Protein AF-A0A3D6DIE3-F1 (afdb_monomer)

Foldseek 3Di:
DDPPPPPVVVVLVPDDPVVVVLVVLVCCCPVVVDVVSVVVNCVVCVVVQLVVLCVVVVDNVVSVVCSCVVSVVVNVVD

Secondary structure (DSSP, 8-state):
--TTHHHHHHHHHTS-HHHHHHHHHHHHHHHS--HHHHHHHHHHHHHHHHHHHHHHH--HHHHHHHHHHHHHHHHHT-

Radius of gyration: 15.46 Å; Cα contacts (8 Å, |Δi|>4): 38; chains: 1; bounding box: 33×27×39 Å

Nearest PDB structures (foldseek):
  5wuq-assembly1_A  TM=8.061E-01  e=1.580E-01  Bacillus subtilis subsp. subtilis str. 168
  4nqw-assembly1_A  TM=8.575E-01  e=3.511E-01  Mycobacterium tuberculosis
  5wur-assembly2_B  TM=8.210E-01  e=3.970E-01  Bacillus subtilis subsp. subtilis str. 168
  2q1z-assembly2_C  TM=8.401E-01  e=6.104E-01  Cereibacter s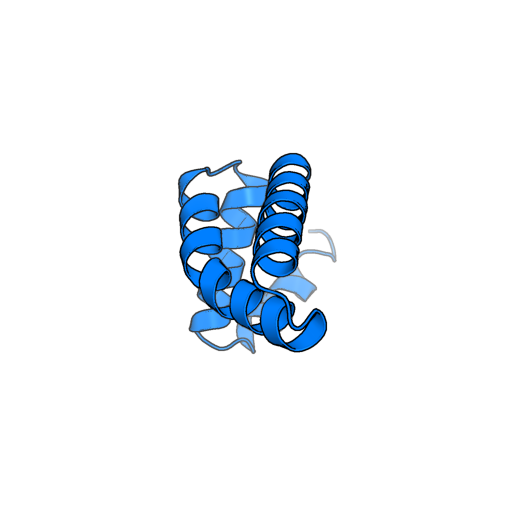phaeroides 2.4.1
  8x6g-assembly1_H  TM=7.789E-01  e=4.636E+00  Staphy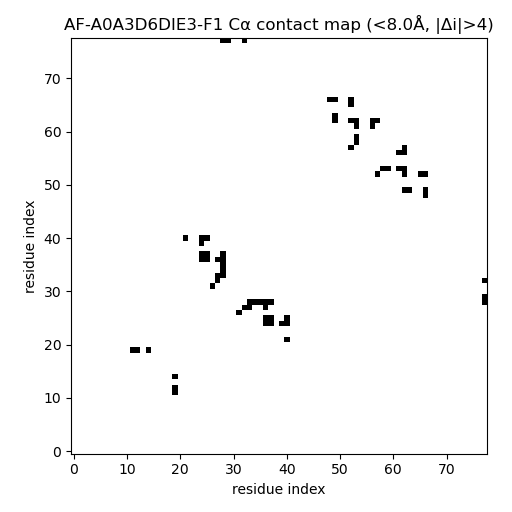lococcus aureus

pLDDT: mean 85.85, std 14.37, range [41.66, 96.94]

Sequence (78 aa):
MDAAGTDKQVVIDHLSDKAKYDFGLITRALDKHDQAAFAELMERYREPIYYMLLKMVNSQDDAEDLMIETFGKAFRRL

Solvent-accessible surface area (backbone atoms only — not comparable to full-atom values): 4416 Å² total; per-residue (Å²): 138,64,87,69,65,62,57,58,53,59,57,48,72,75,42,54,72,69,53,44,50,52,50,51,30,50,48,38,20,53,78,64,62,32,61,66,36,42,51,51,52,47,65,74,44,48,63,64,49,42,57,52,39,29,73,73,67,74,34,70,67,61,25,53,52,52,46,54,53,50,52,55,51,51,60,75,76,85

Mean predicted aligned error: 6.72 Å

Structure (mmCIF, N/CA/C/O backbone):
data_AF-A0A3D6DIE3-F1
#
_entry.id   AF-A0A3D6DIE3-F1
#
loop_
_atom_site.group_PDB
_atom_site.id
_atom_site.type_symbol
_atom_site.label_atom_id
_atom_site.label_alt_id
_atom_site.label_comp_id
_atom_site.label_asym_id
_atom_site.label_entity_id
_atom_site.label_seq_id
_atom_site.pdbx_PDB_ins_code
_atom_site.Cartn_x
_atom_site.Cartn_y
_atom_site.Cartn_z
_atom_site.occupancy
_atom_site.B_iso_or_equiv
_atom_site.auth_seq_id
_atom_site.auth_comp_id
_atom_site.auth_asym_id
_atom_site.auth_atom_id
_atom_site.pdbx_PDB_model_num
ATOM 1 N N . MET A 1 1 ? 21.475 -15.994 -23.580 1.00 44.47 1 MET A N 1
ATOM 2 C CA . MET A 1 1 ? 20.052 -15.627 -23.768 1.00 44.47 1 MET A CA 1
ATOM 3 C C . MET A 1 1 ? 19.313 -16.562 -22.853 1.00 44.47 1 MET A C 1
ATOM 5 O O . MET A 1 1 ? 19.135 -17.727 -23.185 1.00 44.47 1 MET A O 1
ATOM 9 N N . ASP A 1 2 ? 19.065 -16.089 -21.643 1.00 41.66 2 ASP A N 1
ATOM 10 C CA . ASP A 1 2 ? 18.853 -16.969 -20.504 1.00 41.66 2 ASP A CA 1
ATOM 11 C C . ASP A 1 2 ? 17.347 -17.149 -20.310 1.00 41.66 2 ASP A C 1
ATOM 13 O O . ASP A 1 2 ? 16.572 -16.200 -20.450 1.00 41.66 2 ASP A O 1
ATOM 17 N N . ALA A 1 3 ? 16.935 -18.383 -20.023 1.00 46.44 3 ALA A N 1
ATOM 18 C CA . ALA A 1 3 ? 15.552 -18.868 -20.054 1.00 46.44 3 ALA A CA 1
ATOM 19 C C . ALA A 1 3 ? 14.564 -18.163 -19.091 1.00 46.44 3 ALA A C 1
ATOM 21 O O . ALA A 1 3 ? 13.387 -18.504 -19.069 1.00 46.44 3 ALA A O 1
ATOM 22 N N . ALA A 1 4 ? 15.009 -17.167 -18.319 1.00 53.44 4 ALA A N 1
ATOM 23 C CA . ALA A 1 4 ? 14.177 -16.376 -17.412 1.00 53.44 4 ALA A CA 1
ATOM 24 C C . ALA A 1 4 ? 13.480 -15.174 -18.088 1.00 53.44 4 ALA A C 1
ATOM 26 O O . ALA A 1 4 ? 12.507 -14.646 -17.552 1.00 53.44 4 ALA A O 1
ATOM 27 N N . GLY A 1 5 ? 13.959 -14.724 -19.256 1.00 51.38 5 GLY A N 1
ATOM 28 C CA . GLY A 1 5 ? 13.409 -13.541 -19.938 1.00 51.38 5 GLY A CA 1
ATOM 29 C C . GLY A 1 5 ? 12.069 -13.778 -20.644 1.00 51.38 5 GLY A C 1
ATOM 30 O O . GLY A 1 5 ? 11.283 -12.849 -20.808 1.00 51.38 5 GLY A O 1
ATOM 31 N N . THR A 1 6 ? 11.789 -15.019 -21.046 1.00 53.38 6 THR A N 1
ATOM 32 C CA . THR A 1 6 ? 10.613 -15.363 -21.861 1.00 53.38 6 THR A CA 1
ATOM 33 C C . THR A 1 6 ? 9.333 -15.489 -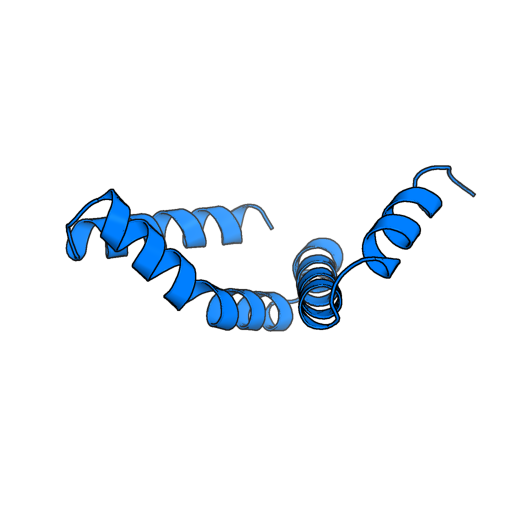21.026 1.00 53.38 6 THR A C 1
ATOM 35 O O . THR A 1 6 ? 8.256 -15.170 -21.515 1.00 53.38 6 THR A O 1
ATOM 38 N N . ASP A 1 7 ? 9.444 -15.882 -19.755 1.00 60.25 7 ASP A N 1
ATOM 39 C CA . ASP A 1 7 ? 8.294 -16.174 -18.886 1.00 60.25 7 ASP A CA 1
ATOM 40 C C . ASP A 1 7 ? 7.604 -14.899 -18.362 1.00 60.25 7 ASP A C 1
ATOM 42 O O . ASP A 1 7 ? 6.385 -14.754 -18.447 1.00 60.25 7 ASP A O 1
ATOM 46 N N . LYS A 1 8 ? 8.386 -13.895 -17.934 1.00 59.88 8 LYS A N 1
ATOM 47 C CA . LYS A 1 8 ? 7.844 -12.591 -17.504 1.00 59.88 8 LYS A CA 1
ATOM 48 C C . LYS A 1 8 ? 7.077 -11.889 -18.627 1.00 59.88 8 LYS A C 1
ATOM 50 O O . LYS A 1 8 ? 6.017 -11.329 -18.371 1.00 59.88 8 LYS A O 1
ATOM 55 N N . GLN A 1 9 ? 7.594 -11.925 -19.856 1.00 60.16 9 GLN A N 1
ATOM 56 C CA . GLN A 1 9 ? 6.985 -11.222 -20.987 1.00 60.16 9 GLN A CA 1
ATOM 57 C C . GLN A 1 9 ? 5.613 -11.812 -21.354 1.00 60.16 9 GLN A C 1
ATOM 59 O O . GLN A 1 9 ? 4.656 -11.062 -21.528 1.00 60.16 9 GLN A O 1
ATOM 64 N N . VAL A 1 10 ? 5.488 -13.145 -21.366 1.00 61.03 10 VAL A N 1
ATOM 65 C CA . VAL A 1 10 ? 4.215 -13.833 -21.644 1.00 61.03 10 VAL A CA 1
ATOM 66 C C . VAL A 1 10 ? 3.175 -13.542 -20.559 1.00 61.03 10 VAL A C 1
ATOM 68 O O . VAL A 1 10 ? 2.005 -13.322 -20.874 1.00 61.03 10 VAL A O 1
ATOM 71 N N . VAL A 1 11 ? 3.581 -13.484 -19.286 1.00 67.19 11 VAL A N 1
ATOM 72 C CA . VAL A 1 11 ? 2.675 -13.129 -18.180 1.00 67.19 11 VAL A CA 1
ATOM 73 C C . VAL A 1 11 ? 2.183 -11.688 -18.309 1.00 67.19 11 VAL A C 1
ATOM 75 O O . VAL A 1 11 ? 0.990 -11.443 -18.142 1.00 67.19 11 VAL A O 1
ATOM 78 N N . ILE A 1 12 ? 3.068 -10.745 -18.652 1.00 74.00 12 ILE A N 1
ATOM 79 C CA . ILE A 1 12 ? 2.721 -9.324 -18.800 1.00 74.00 12 ILE A CA 1
ATOM 80 C C . ILE A 1 12 ? 1.704 -9.114 -19.922 1.00 74.00 12 ILE A C 1
ATOM 82 O O . ILE A 1 12 ? 0.777 -8.326 -19.749 1.00 74.00 12 ILE A O 1
ATOM 86 N N . ASP A 1 13 ? 1.830 -9.818 -21.047 1.00 81.12 13 ASP A N 1
ATOM 87 C CA . ASP A 1 13 ? 0.976 -9.594 -22.219 1.00 81.12 13 ASP A CA 1
ATOM 88 C C . ASP A 1 13 ? -0.517 -9.846 -21.934 1.00 81.12 13 ASP A C 1
ATOM 90 O O . ASP A 1 13 ? -1.369 -9.127 -22.469 1.00 81.12 13 ASP A O 1
ATOM 94 N N . HIS A 1 14 ? -0.828 -10.772 -21.018 1.00 85.88 14 HIS A N 1
ATOM 95 C CA . HIS A 1 14 ? -2.191 -11.127 -20.598 1.00 85.88 14 HIS A CA 1
ATOM 96 C C . HIS A 1 14 ? -2.755 -10.239 -19.476 1.00 85.88 14 HIS A C 1
ATOM 98 O O . HIS A 1 14 ? -3.916 -10.388 -19.092 1.00 85.88 14 HIS A O 1
ATOM 104 N N . LEU A 1 15 ? -1.957 -9.317 -18.931 1.00 88.75 15 LEU A N 1
ATOM 105 C CA . LEU A 1 15 ? -2.415 -8.380 -17.910 1.00 88.75 15 LEU A CA 1
ATOM 106 C C . LEU A 1 15 ? -3.297 -7.281 -18.517 1.00 88.75 15 LEU A C 1
ATOM 108 O O . LEU A 1 15 ? -3.106 -6.852 -19.658 1.00 88.75 15 LEU A O 1
ATOM 112 N N . SER A 1 16 ? -4.229 -6.764 -17.714 1.00 94.19 16 SER A N 1
ATOM 113 C CA . SER A 1 16 ? -4.946 -5.533 -18.053 1.00 94.19 16 SER A CA 1
ATOM 114 C C . SER A 1 16 ? -3.978 -4.351 -18.132 1.00 94.19 16 SER A C 1
ATOM 116 O O . SER A 1 16 ? -2.940 -4.354 -17.471 1.00 94.19 16 SER A O 1
ATOM 118 N N . ASP A 1 17 ? -4.346 -3.285 -18.842 1.00 93.44 17 ASP A N 1
ATOM 119 C CA . ASP A 1 17 ? -3.488 -2.095 -18.978 1.00 93.44 17 ASP A CA 1
ATOM 120 C C . ASP A 1 17 ? -3.088 -1.504 -17.621 1.00 93.44 17 ASP A C 1
ATOM 122 O O . ASP A 1 17 ? -1.926 -1.171 -17.395 1.00 93.44 17 ASP A O 1
ATOM 126 N N . LYS A 1 18 ? -4.031 -1.484 -16.669 1.00 92.50 18 LYS A N 1
ATOM 127 C CA . LYS A 1 18 ? -3.757 -1.106 -15.277 1.00 92.50 18 LYS A CA 1
ATOM 128 C C . LYS A 1 18 ? -2.663 -1.977 -14.649 1.00 92.50 18 LYS A C 1
ATOM 130 O O . LYS A 1 18 ? -1.733 -1.451 -14.056 1.00 92.50 18 LYS A O 1
ATOM 135 N N . ALA A 1 19 ? -2.753 -3.297 -14.794 1.00 92.31 19 ALA A N 1
ATOM 136 C CA . ALA A 1 19 ? -1.798 -4.222 -14.198 1.00 92.31 19 ALA A CA 1
ATOM 137 C C . ALA A 1 19 ? -0.427 -4.169 -14.897 1.00 92.31 19 ALA A C 1
ATOM 139 O O . ALA A 1 19 ? 0.593 -4.269 -14.221 1.00 92.31 19 ALA A O 1
ATOM 140 N N . LYS A 1 20 ? -0.380 -3.932 -16.215 1.00 93.94 20 LYS A N 1
ATOM 141 C CA . LYS A 1 20 ? 0.869 -3.665 -16.953 1.00 93.94 20 LYS A CA 1
ATOM 142 C C . LYS A 1 20 ? 1.559 -2.402 -16.442 1.00 93.94 20 LYS A C 1
ATOM 144 O O . LYS A 1 20 ? 2.767 -2.405 -16.219 1.00 93.94 20 LYS A O 1
ATOM 149 N N . TYR A 1 21 ? 0.787 -1.340 -16.226 1.00 94.94 21 TYR A N 1
ATOM 150 C CA . TYR A 1 21 ? 1.292 -0.092 -15.664 1.00 94.94 21 TYR A CA 1
ATOM 151 C C . TYR A 1 21 ? 1.864 -0.296 -14.255 1.00 94.94 21 TYR A C 1
ATOM 153 O O . TYR A 1 21 ? 2.999 0.090 -13.981 1.00 94.94 21 TYR A O 1
ATOM 161 N N . ASP A 1 22 ? 1.120 -0.996 -13.400 1.00 94.19 22 ASP A N 1
ATOM 162 C CA . ASP A 1 22 ? 1.503 -1.259 -12.009 1.00 94.19 22 ASP A CA 1
ATOM 163 C C . ASP A 1 22 ? 2.762 -2.121 -11.938 1.00 94.19 22 ASP A C 1
ATOM 165 O O . ASP A 1 22 ? 3.678 -1.836 -11.168 1.00 94.19 22 ASP A O 1
ATOM 169 N N . PHE A 1 23 ? 2.861 -3.116 -12.819 1.00 92.62 23 PHE A N 1
ATOM 170 C CA . PHE A 1 23 ? 4.071 -3.907 -12.996 1.00 92.62 23 PHE A CA 1
ATOM 171 C C . PHE A 1 23 ? 5.271 -3.046 -13.418 1.00 92.62 23 PHE A C 1
ATOM 173 O O . PHE A 1 23 ? 6.382 -3.238 -12.918 1.00 92.62 23 PHE A O 1
ATOM 180 N N . GLY A 1 24 ? 5.062 -2.065 -14.300 1.00 93.81 24 GLY A N 1
ATOM 181 C CA . GLY A 1 24 ? 6.091 -1.107 -14.700 1.00 93.81 24 GLY A CA 1
ATOM 182 C C . GLY A 1 24 ? 6.574 -0.237 -13.537 1.00 93.81 24 GLY A C 1
ATOM 183 O O . GLY A 1 24 ? 7.782 -0.054 -13.374 1.00 93.81 24 GLY A O 1
ATOM 184 N N . LEU A 1 25 ? 5.657 0.249 -12.695 1.00 94.31 25 LEU A N 1
ATOM 185 C CA . LEU A 1 25 ? 6.009 0.990 -11.483 1.00 94.31 25 LEU A CA 1
ATOM 186 C C . LEU A 1 25 ? 6.787 0.117 -10.492 1.00 94.31 25 LEU A C 1
ATOM 188 O O . LEU A 1 25 ? 7.801 0.563 -9.962 1.00 94.31 25 LEU A O 1
ATOM 192 N N . ILE A 1 26 ? 6.362 -1.135 -10.283 1.00 91.25 26 ILE A N 1
ATOM 193 C CA . ILE A 1 26 ? 7.038 -2.084 -9.381 1.00 91.25 26 ILE A CA 1
ATOM 194 C C . ILE A 1 26 ? 8.462 -2.344 -9.868 1.00 91.25 26 ILE A C 1
ATOM 196 O O . ILE A 1 26 ? 9.408 -2.242 -9.093 1.00 91.25 26 ILE A O 1
ATOM 200 N N . THR A 1 27 ? 8.615 -2.620 -11.163 1.00 92.44 27 THR A N 1
ATOM 201 C CA . THR A 1 27 ? 9.919 -2.855 -11.796 1.00 92.44 27 THR A CA 1
ATOM 202 C C . THR A 1 27 ? 10.830 -1.636 -11.645 1.00 92.44 27 THR A C 1
ATOM 204 O O . THR A 1 27 ? 11.994 -1.772 -11.291 1.00 92.44 27 THR A O 1
ATOM 207 N N . ARG A 1 28 ? 10.312 -0.418 -11.857 1.00 93.81 28 ARG A N 1
ATOM 208 C CA . ARG A 1 28 ? 11.077 0.823 -11.650 1.00 93.81 28 ARG A CA 1
ATOM 209 C C . ARG A 1 28 ? 11.484 1.022 -10.188 1.00 93.81 28 ARG A C 1
ATOM 211 O O . ARG A 1 28 ? 12.634 1.368 -9.930 1.00 93.81 28 ARG A O 1
ATOM 218 N N . ALA A 1 29 ? 10.563 0.808 -9.252 1.00 91.75 29 ALA A N 1
ATOM 219 C CA . ALA A 1 29 ? 10.828 0.960 -7.826 1.00 91.75 29 ALA A CA 1
ATOM 220 C C . ALA A 1 29 ? 11.885 -0.044 -7.333 1.00 91.75 29 ALA A C 1
ATOM 222 O O . ALA A 1 29 ? 12.797 0.356 -6.621 1.00 91.75 29 ALA A O 1
ATOM 223 N N . LEU A 1 30 ? 11.795 -1.311 -7.756 1.00 88.06 30 LEU A N 1
ATOM 224 C CA . LEU A 1 30 ? 12.712 -2.390 -7.369 1.00 88.06 30 LEU A CA 1
ATOM 225 C C . LEU A 1 30 ? 14.071 -2.309 -8.068 1.00 88.06 30 LEU A C 1
ATOM 227 O O . LEU A 1 30 ? 15.107 -2.296 -7.416 1.00 88.06 30 LEU A O 1
ATOM 231 N N . ASP A 1 31 ? 14.075 -2.260 -9.400 1.00 90.31 31 ASP A N 1
ATOM 232 C CA . ASP A 1 31 ? 15.302 -2.469 -10.176 1.00 90.31 31 ASP A CA 1
ATOM 233 C C . ASP A 1 31 ? 16.110 -1.176 -10.330 1.00 90.31 31 ASP A C 1
ATOM 235 O O . ASP A 1 31 ? 17.312 -1.210 -10.594 1.00 90.31 31 ASP A O 1
ATOM 239 N N . LYS A 1 32 ? 15.445 -0.018 -10.220 1.00 90.94 32 LYS A N 1
ATOM 240 C CA . LYS A 1 32 ? 16.062 1.304 -10.408 1.00 90.94 32 LYS A CA 1
ATOM 241 C C . LYS A 1 32 ? 16.042 2.167 -9.150 1.00 90.94 32 LYS A C 1
ATOM 243 O O . LYS A 1 32 ? 16.481 3.312 -9.225 1.00 90.94 32 LYS A O 1
ATOM 248 N N . HIS A 1 33 ? 15.524 1.651 -8.032 1.00 87.81 33 HIS A N 1
ATOM 249 C CA . HIS A 1 33 ? 15.322 2.405 -6.789 1.00 87.81 33 HIS A CA 1
ATOM 2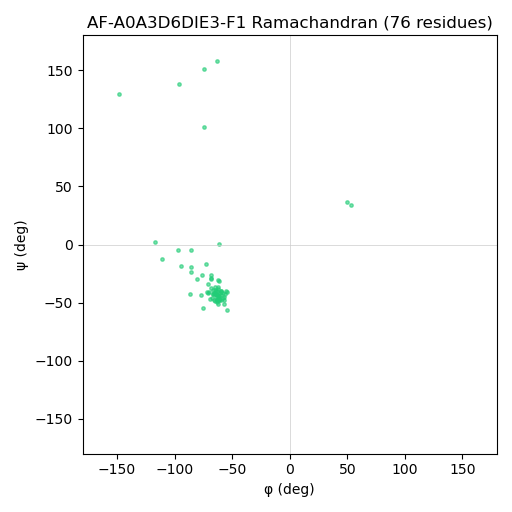50 C C . HIS A 1 33 ? 14.590 3.746 -7.015 1.00 87.81 33 HIS A C 1
ATOM 252 O O . HIS A 1 33 ? 14.892 4.765 -6.389 1.00 87.81 33 HIS A O 1
ATOM 258 N N . ASP A 1 34 ? 13.635 3.760 -7.953 1.00 93.50 34 ASP A N 1
ATOM 259 C CA . ASP A 1 34 ? 12.873 4.950 -8.333 1.00 93.50 34 ASP A CA 1
ATOM 260 C C . ASP A 1 34 ? 11.839 5.298 -7.248 1.00 93.50 34 ASP A C 1
ATOM 262 O O . ASP A 1 34 ? 10.757 4.709 -7.164 1.00 93.50 34 ASP A O 1
ATOM 266 N N . GLN A 1 35 ? 12.175 6.291 -6.421 1.00 90.62 35 GLN A N 1
ATOM 267 C CA . GLN A 1 35 ? 11.320 6.763 -5.330 1.00 90.62 35 GLN A CA 1
ATOM 268 C C . GLN A 1 35 ? 9.984 7.337 -5.819 1.00 90.62 35 GLN A C 1
ATOM 270 O O . GLN A 1 35 ? 8.983 7.218 -5.113 1.00 90.62 35 GLN A O 1
ATOM 275 N N . ALA A 1 36 ? 9.941 7.930 -7.017 1.00 94.69 36 ALA A N 1
ATOM 276 C CA . ALA A 1 36 ? 8.703 8.464 -7.573 1.00 94.69 36 ALA A CA 1
ATOM 277 C C . ALA A 1 36 ? 7.763 7.329 -8.003 1.00 94.69 36 ALA A C 1
ATOM 279 O O . ALA A 1 36 ? 6.570 7.385 -7.715 1.00 94.69 36 ALA A O 1
ATOM 280 N N . ALA A 1 37 ? 8.304 6.262 -8.609 1.00 94.31 37 ALA A N 1
ATOM 281 C CA . ALA A 1 37 ? 7.525 5.061 -8.925 1.00 94.31 37 ALA A CA 1
ATOM 282 C C . ALA A 1 37 ? 6.929 4.420 -7.665 1.00 94.31 37 ALA A C 1
ATOM 284 O O . ALA A 1 37 ? 5.775 3.992 -7.659 1.00 94.31 37 ALA A O 1
ATOM 285 N N . PHE A 1 38 ? 7.714 4.375 -6.586 1.00 90.00 38 PHE A N 1
ATOM 286 C CA . PHE A 1 38 ? 7.244 3.869 -5.305 1.00 90.00 38 PHE A CA 1
ATOM 287 C C . PHE A 1 38 ? 6.142 4.750 -4.704 1.00 90.00 38 PHE A C 1
ATOM 289 O O . PHE A 1 38 ? 5.106 4.228 -4.301 1.00 90.00 38 PHE A O 1
ATOM 296 N N . ALA A 1 39 ? 6.336 6.072 -4.667 1.00 92.38 39 ALA A N 1
ATOM 297 C CA . ALA A 1 39 ? 5.339 7.005 -4.144 1.00 92.38 39 ALA A CA 1
ATOM 298 C C . ALA A 1 39 ? 3.995 6.863 -4.876 1.00 92.38 39 ALA A C 1
ATOM 300 O O . ALA A 1 39 ? 2.950 6.787 -4.233 1.00 92.38 39 ALA A O 1
ATOM 301 N N . GLU A 1 40 ? 4.038 6.724 -6.201 1.00 95.50 40 GLU A N 1
ATOM 302 C CA . GLU A 1 40 ? 2.848 6.516 -7.022 1.00 95.50 40 GLU A CA 1
ATOM 303 C C . GLU A 1 40 ? 2.159 5.172 -6.729 1.00 95.50 40 GLU A C 1
ATOM 305 O O . GLU A 1 40 ? 0.935 5.112 -6.597 1.00 95.50 40 GLU A O 1
ATOM 310 N N . LEU A 1 41 ? 2.919 4.082 -6.558 1.00 92.88 41 LEU A N 1
ATOM 311 C CA . LEU A 1 41 ? 2.352 2.804 -6.108 1.00 92.88 41 LEU A CA 1
ATOM 312 C C . LEU A 1 41 ? 1.655 2.951 -4.756 1.00 92.88 41 LEU A C 1
ATOM 314 O O . LEU A 1 41 ? 0.537 2.468 -4.583 1.00 92.88 41 LEU A O 1
ATOM 318 N N . MET A 1 42 ? 2.294 3.622 -3.800 1.00 90.00 42 MET A N 1
ATOM 319 C CA . MET A 1 42 ? 1.716 3.813 -2.472 1.00 90.00 42 MET A CA 1
ATOM 320 C C . MET A 1 42 ? 0.424 4.611 -2.538 1.00 90.00 42 MET A C 1
ATOM 322 O O . MET A 1 42 ? -0.567 4.185 -1.957 1.00 90.00 42 MET A O 1
ATOM 326 N N . GLU A 1 43 ? 0.395 5.712 -3.283 1.00 93.19 43 GLU A N 1
ATOM 327 C CA . GLU A 1 43 ? -0.813 6.517 -3.460 1.00 93.19 43 GLU A CA 1
ATOM 328 C C . GLU A 1 43 ? -1.973 5.687 -4.028 1.00 93.19 43 GLU A C 1
ATOM 330 O O . GLU A 1 43 ? -3.075 5.700 -3.480 1.00 93.19 43 GLU A O 1
ATOM 335 N N . ARG A 1 44 ? -1.711 4.873 -5.057 1.00 94.25 44 ARG A N 1
ATOM 336 C CA . ARG A 1 44 ? -2.745 4.058 -5.716 1.00 94.25 44 ARG A CA 1
ATOM 337 C C . ARG A 1 44 ? -3.307 2.935 -4.846 1.00 94.25 44 ARG A C 1
ATOM 339 O O . ARG A 1 44 ? -4.445 2.518 -5.065 1.00 94.25 44 ARG A O 1
ATOM 346 N N . TYR A 1 45 ? -2.520 2.409 -3.908 1.00 92.81 45 TYR A N 1
ATOM 347 C CA . TYR A 1 45 ? -2.897 1.235 -3.113 1.00 92.81 45 TYR A CA 1
ATOM 348 C C . TYR A 1 45 ? -3.165 1.524 -1.635 1.00 92.81 45 TYR A C 1
ATOM 350 O O . TYR A 1 45 ? -3.748 0.672 -0.964 1.00 92.81 45 TYR A O 1
ATOM 358 N N . ARG A 1 46 ? -2.814 2.711 -1.127 1.00 91.62 46 ARG A N 1
ATOM 359 C CA . ARG A 1 46 ? -3.021 3.097 0.275 1.00 91.62 46 ARG A CA 1
ATOM 360 C C . ARG A 1 46 ? -4.474 2.929 0.700 1.00 91.62 46 ARG A C 1
ATOM 362 O O . ARG A 1 46 ? -4.753 2.221 1.658 1.00 91.62 46 ARG A O 1
ATOM 369 N N . GLU A 1 47 ? -5.397 3.560 -0.010 1.00 94.31 47 GLU A N 1
ATOM 370 C CA . GLU A 1 47 ? -6.811 3.573 0.366 1.00 94.31 47 GLU A CA 1
ATOM 371 C C . GLU A 1 47 ? -7.482 2.186 0.238 1.00 94.31 47 GLU A C 1
ATOM 373 O O . GLU A 1 47 ? -8.104 1.740 1.207 1.00 94.31 47 GLU A O 1
ATOM 378 N N . PRO A 1 48 ? -7.300 1.419 -0.861 1.00 94.88 48 PRO A N 1
ATOM 379 C CA . PRO A 1 48 ? -7.815 0.051 -0.940 1.00 94.88 48 PRO A CA 1
ATOM 380 C C . PRO A 1 48 ? -7.293 -0.876 0.166 1.00 94.88 48 PRO A C 1
ATOM 382 O O . PRO A 1 48 ? -8.065 -1.659 0.724 1.00 94.88 48 PRO A O 1
ATOM 385 N N . ILE A 1 49 ? -5.998 -0.793 0.497 1.00 92.81 49 ILE A N 1
ATOM 386 C CA . ILE A 1 49 ? -5.388 -1.617 1.551 1.00 92.81 49 ILE A CA 1
ATOM 387 C C . ILE A 1 49 ? -5.899 -1.185 2.926 1.00 92.81 49 ILE A C 1
ATOM 389 O O . ILE A 1 49 ? -6.242 -2.044 3.735 1.00 92.81 49 ILE A O 1
ATOM 393 N N . TYR A 1 50 ? -6.033 0.119 3.171 1.00 94.69 50 TYR A N 1
ATOM 394 C CA . TYR A 1 50 ? -6.600 0.639 4.412 1.00 94.69 50 TYR A CA 1
ATOM 395 C C . TYR A 1 50 ? -8.005 0.096 4.664 1.00 94.69 50 TYR A C 1
ATOM 397 O O . TYR A 1 50 ? -8.271 -0.466 5.722 1.00 94.69 50 TYR A O 1
ATOM 405 N N . TYR A 1 51 ? -8.898 0.189 3.676 1.00 95.94 51 TYR A N 1
ATOM 406 C CA . TYR A 1 51 ? -10.261 -0.312 3.838 1.00 95.94 51 TYR A CA 1
ATOM 407 C C . TYR A 1 51 ? -10.328 -1.837 3.946 1.00 95.94 51 TYR A C 1
ATOM 409 O O . TYR A 1 51 ? -11.231 -2.358 4.602 1.00 95.94 51 TYR A O 1
ATOM 417 N N . MET A 1 52 ? -9.392 -2.565 3.329 1.00 95.56 52 MET A N 1
ATOM 418 C CA . MET A 1 52 ? -9.251 -4.003 3.554 1.00 95.56 52 MET A CA 1
ATOM 419 C C . MET A 1 52 ? -8.885 -4.286 5.016 1.00 95.56 52 MET A C 1
ATOM 421 O O . MET A 1 52 ? -9.556 -5.094 5.653 1.00 95.56 52 MET A O 1
ATOM 425 N N . LEU A 1 53 ? -7.880 -3.593 5.560 1.00 95.19 53 LEU A N 1
ATOM 426 C CA . LEU A 1 53 ? -7.457 -3.745 6.953 1.00 95.19 53 LEU A CA 1
ATOM 427 C C . LEU 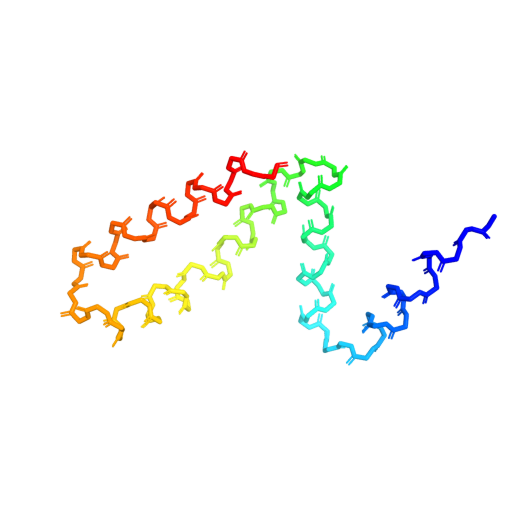A 1 53 ? -8.579 -3.371 7.919 1.00 95.1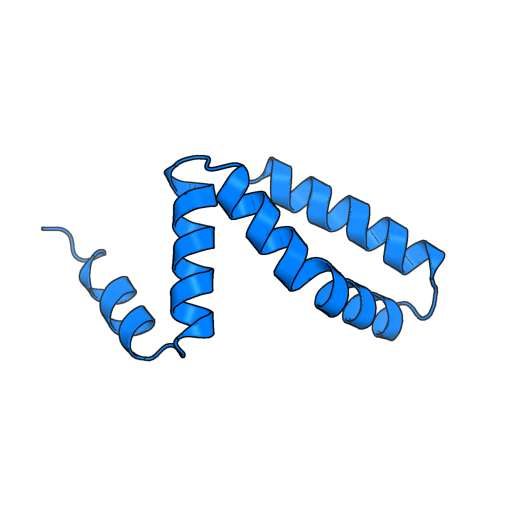9 53 LEU A C 1
ATOM 429 O O . LEU A 1 53 ? -8.907 -4.173 8.788 1.00 95.19 53 LEU A O 1
ATOM 433 N N . LEU A 1 54 ? -9.245 -2.234 7.707 1.00 96.62 54 LEU A N 1
ATOM 434 C CA . LEU A 1 54 ? -10.366 -1.781 8.531 1.00 96.62 54 LEU A CA 1
ATOM 435 C C . LEU A 1 54 ? -11.478 -2.835 8.625 1.00 96.62 54 LEU A C 1
ATOM 437 O O . LEU A 1 54 ? -12.003 -3.080 9.706 1.00 96.62 54 LEU A O 1
ATOM 441 N N . LYS A 1 55 ? -11.804 -3.512 7.516 1.00 96.44 55 LYS A N 1
ATOM 442 C CA . LYS A 1 55 ? -12.801 -4.598 7.503 1.00 96.44 55 LYS A CA 1
ATOM 443 C C . LYS A 1 55 ? -12.349 -5.851 8.256 1.00 96.44 55 LYS A C 1
ATOM 445 O O . LYS A 1 55 ? -13.199 -6.619 8.693 1.00 96.44 55 LYS A O 1
ATOM 450 N N . MET A 1 56 ? -11.043 -6.084 8.364 1.00 93.75 56 MET A N 1
ATOM 451 C CA . MET A 1 56 ? -10.477 -7.258 9.031 1.00 93.75 56 MET A CA 1
ATOM 452 C C . MET A 1 56 ? -10.304 -7.045 10.536 1.00 93.75 56 MET A C 1
ATOM 454 O O . MET A 1 56 ? -10.602 -7.955 11.303 1.00 93.75 56 MET A O 1
ATOM 458 N N . VAL A 1 57 ? -9.823 -5.869 10.952 1.00 95.88 57 VAL A N 1
ATOM 459 C CA . VAL A 1 57 ? -9.537 -5.569 12.367 1.00 95.88 57 VAL A CA 1
ATOM 460 C C . VAL A 1 57 ? -10.692 -4.864 13.078 1.00 95.88 57 VAL A C 1
ATOM 462 O O . VAL A 1 57 ? -10.759 -4.892 14.301 1.00 95.88 57 VAL A O 1
ATOM 465 N N . ASN A 1 58 ? -11.629 -4.272 12.325 1.00 95.69 58 ASN A N 1
ATOM 466 C CA . ASN A 1 58 ? -12.810 -3.568 12.837 1.00 95.69 58 ASN A CA 1
ATOM 467 C C . ASN A 1 58 ? -12.483 -2.472 13.875 1.00 95.69 58 ASN A C 1
ATOM 469 O O . ASN A 1 58 ? -13.238 -2.232 14.816 1.00 95.69 58 ASN A O 1
ATOM 473 N N . SER A 1 59 ? -11.340 -1.816 13.693 1.00 96.88 59 SER A N 1
ATOM 474 C CA . SER A 1 59 ? -10.790 -0.776 14.557 1.00 96.88 59 SER A CA 1
ATOM 475 C C . SER A 1 59 ? -9.999 0.191 13.684 1.00 96.88 59 SER A C 1
ATOM 477 O O . SER A 1 59 ? -9.202 -0.238 12.846 1.00 96.88 59 SER A O 1
ATOM 479 N N . GLN A 1 60 ? -10.270 1.489 13.819 1.00 96.06 60 GLN A N 1
ATOM 480 C CA . GLN A 1 60 ? -9.609 2.506 13.005 1.00 96.06 60 GLN A CA 1
ATOM 481 C C . GLN A 1 60 ? -8.131 2.635 13.385 1.00 96.06 60 GLN A C 1
ATOM 483 O O . GLN A 1 60 ? -7.279 2.593 12.501 1.00 96.06 60 GLN A O 1
ATOM 488 N N . ASP A 1 61 ? -7.848 2.709 14.686 1.00 96.94 61 ASP A N 1
ATOM 489 C CA . ASP A 1 61 ? -6.495 2.870 15.221 1.00 96.94 61 ASP A CA 1
ATOM 490 C C . ASP A 1 61 ? -5.607 1.679 14.824 1.00 96.94 61 ASP A C 1
ATOM 492 O O . ASP A 1 61 ? -4.531 1.864 14.259 1.00 96.94 61 ASP A O 1
ATOM 496 N N . ASP A 1 62 ? -6.107 0.447 14.980 1.00 96.31 62 ASP A N 1
ATOM 497 C CA . ASP A 1 62 ? -5.351 -0.753 14.594 1.00 96.31 62 ASP A CA 1
ATOM 498 C C . ASP A 1 62 ? -5.114 -0.815 13.078 1.00 96.31 62 ASP A C 1
ATOM 500 O O . ASP A 1 62 ? -4.061 -1.261 12.620 1.00 96.31 62 ASP A O 1
ATOM 504 N N . ALA A 1 63 ? -6.086 -0.376 12.270 1.00 96.50 63 ALA A N 1
ATOM 505 C CA . ALA A 1 63 ? -5.924 -0.336 10.820 1.00 96.50 63 ALA A CA 1
ATOM 506 C C . ALA A 1 63 ? -4.856 0.687 10.407 1.00 96.50 63 ALA A C 1
ATOM 508 O O . ALA A 1 63 ? -4.073 0.415 9.495 1.00 96.50 63 ALA A O 1
ATOM 509 N N . GLU A 1 64 ? -4.800 1.843 11.070 1.00 94.56 64 GLU A N 1
ATOM 510 C CA . GLU A 1 64 ? -3.772 2.862 10.846 1.00 94.56 64 GLU A CA 1
ATOM 511 C C . GLU A 1 64 ? -2.381 2.369 11.276 1.00 94.56 64 GLU A C 1
ATOM 513 O O . GLU A 1 64 ? -1.420 2.505 10.510 1.00 94.56 64 GLU A O 1
ATOM 518 N N . ASP A 1 65 ? -2.278 1.699 12.423 1.00 95.62 65 ASP A N 1
ATOM 519 C CA . ASP A 1 65 ? -1.024 1.121 12.909 1.00 95.62 65 ASP A CA 1
ATOM 520 C C . ASP A 1 65 ? -0.497 0.028 11.970 1.00 95.62 65 ASP A C 1
ATOM 522 O O . ASP A 1 65 ? 0.669 0.059 11.550 1.00 95.62 65 ASP A O 1
ATOM 526 N N . LEU A 1 66 ? -1.363 -0.904 11.549 1.00 94.81 66 LEU A N 1
ATOM 527 C CA . LEU A 1 66 ? -0.994 -1.961 10.603 1.00 94.81 66 LEU A CA 1
ATOM 528 C C . LEU A 1 66 ? -0.570 -1.390 9.250 1.00 94.81 66 LEU A C 1
ATOM 530 O O . LEU A 1 66 ? 0.340 -1.930 8.617 1.00 94.81 66 LEU A O 1
ATOM 534 N N . MET A 1 67 ? -1.203 -0.311 8.792 1.00 92.94 67 MET A N 1
ATOM 535 C CA . MET A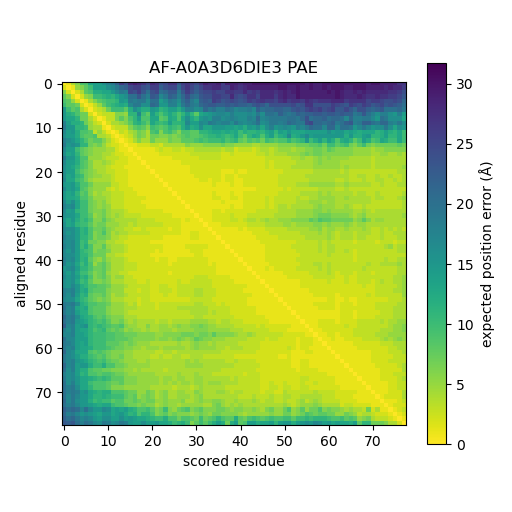 1 67 ? -0.818 0.375 7.560 1.00 92.94 67 MET A CA 1
ATOM 536 C C . MET A 1 67 ? 0.591 0.938 7.648 1.00 92.94 67 ME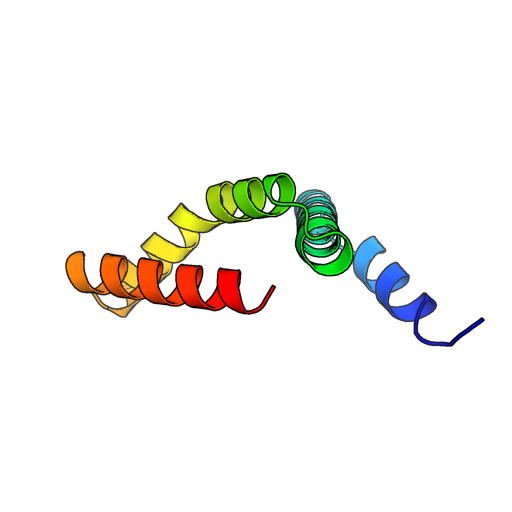T A C 1
ATOM 538 O O . MET A 1 67 ? 1.408 0.681 6.762 1.00 92.94 67 MET A O 1
ATOM 542 N N . ILE A 1 68 ? 0.886 1.691 8.709 1.00 90.94 68 ILE A N 1
ATOM 543 C CA . ILE A 1 68 ? 2.203 2.300 8.913 1.00 90.94 68 ILE A CA 1
ATOM 544 C C . ILE A 1 68 ? 3.268 1.205 9.012 1.00 90.94 68 ILE A C 1
ATOM 546 O O . ILE A 1 68 ? 4.310 1.291 8.354 1.00 90.94 68 ILE A O 1
ATOM 550 N N . GLU A 1 69 ? 3.000 0.143 9.774 1.00 91.94 69 GLU A N 1
ATOM 551 C CA . GLU A 1 69 ? 3.928 -0.974 9.917 1.00 91.94 69 GLU A CA 1
ATOM 552 C C . GLU A 1 69 ? 4.158 -1.701 8.582 1.00 91.94 69 GLU A C 1
ATOM 554 O O . GLU A 1 69 ? 5.306 -1.948 8.194 1.00 91.94 69 GLU A O 1
ATOM 559 N N . THR A 1 70 ? 3.082 -2.025 7.863 1.00 88.94 70 THR A N 1
ATOM 560 C CA . THR A 1 70 ? 3.133 -2.774 6.600 1.00 88.94 70 THR A CA 1
ATOM 561 C C . THR A 1 70 ? 3.844 -1.974 5.520 1.00 88.94 70 THR A C 1
ATOM 563 O O . THR A 1 70 ? 4.779 -2.487 4.902 1.00 88.94 70 THR A O 1
ATOM 566 N N . PHE A 1 71 ? 3.479 -0.706 5.327 1.00 84.88 71 PHE A N 1
ATOM 567 C CA . PHE A 1 71 ? 4.131 0.145 4.337 1.00 84.88 71 PHE A CA 1
ATOM 568 C C . PHE A 1 71 ? 5.571 0.479 4.716 1.00 84.88 71 PHE A C 1
ATOM 570 O O . PHE A 1 71 ? 6.447 0.438 3.853 1.00 84.88 71 PHE A O 1
ATOM 577 N N . GLY A 1 72 ? 5.860 0.700 6.000 1.00 86.00 72 GLY A N 1
ATOM 578 C CA . GLY A 1 72 ? 7.229 0.886 6.477 1.00 86.00 72 GLY A CA 1
ATOM 579 C C . GLY A 1 72 ? 8.110 -0.348 6.247 1.00 86.00 72 GLY A C 1
ATOM 580 O O . GLY A 1 72 ? 9.279 -0.221 5.882 1.00 86.00 72 GLY A O 1
ATOM 581 N N . LYS A 1 73 ? 7.568 -1.561 6.426 1.00 86.50 73 LYS A N 1
ATOM 582 C CA . LYS A 1 73 ? 8.277 -2.817 6.120 1.00 86.50 73 LYS A CA 1
ATOM 583 C C . LYS A 1 73 ? 8.436 -3.040 4.620 1.00 86.50 73 LYS A C 1
ATOM 585 O O . LYS A 1 73 ? 9.508 -3.478 4.213 1.00 86.50 73 LYS A O 1
ATOM 590 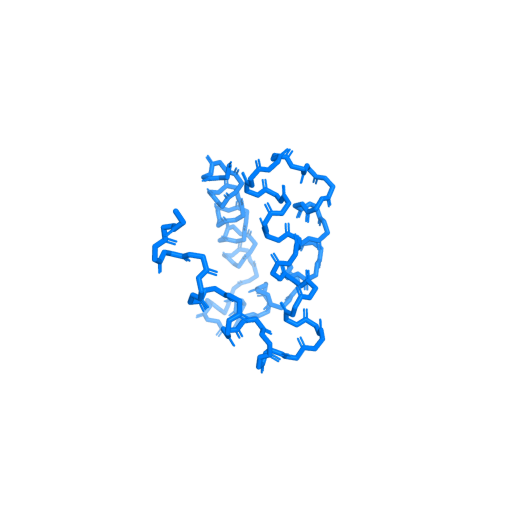N N . ALA A 1 74 ? 7.405 -2.751 3.829 1.00 81.50 74 ALA A N 1
ATOM 591 C CA . ALA A 1 74 ? 7.466 -2.850 2.376 1.00 81.50 74 ALA A CA 1
ATOM 592 C C . ALA A 1 74 ? 8.555 -1.922 1.829 1.00 81.50 74 ALA A C 1
ATOM 594 O O . ALA A 1 74 ? 9.430 -2.391 1.115 1.00 81.50 74 ALA A O 1
ATOM 595 N N . PHE A 1 75 ? 8.585 -0.661 2.269 1.00 74.56 75 PHE A N 1
ATOM 596 C CA . PHE A 1 75 ? 9.584 0.319 1.842 1.00 74.56 75 PHE A CA 1
ATOM 597 C C . PHE A 1 75 ? 11.024 -0.100 2.157 1.00 74.56 75 PHE A C 1
ATOM 599 O O . PHE A 1 75 ? 11.904 0.080 1.332 1.00 74.56 75 PHE A O 1
ATOM 606 N N . ARG A 1 76 ? 11.275 -0.693 3.331 1.00 77.38 76 ARG A N 1
ATOM 607 C CA . ARG A 1 76 ? 12.624 -1.146 3.722 1.00 77.38 76 ARG A CA 1
ATOM 608 C C . ARG A 1 76 ? 13.118 -2.391 2.981 1.00 77.38 76 ARG A C 1
ATOM 610 O O . ARG A 1 76 ? 14.292 -2.723 3.101 1.00 77.38 76 ARG A O 1
ATOM 617 N N . ARG A 1 77 ? 12.220 -3.145 2.342 1.00 69.88 77 ARG A N 1
ATOM 618 C CA . ARG A 1 77 ? 12.546 -4.388 1.623 1.00 69.88 77 ARG A CA 1
ATOM 619 C C . ARG A 1 77 ? 12.739 -4.178 0.116 1.00 69.88 77 ARG A C 1
ATOM 621 O O . ARG A 1 77 ? 13.072 -5.149 -0.559 1.00 69.88 77 ARG A O 1
ATOM 628 N N . LEU A 1 78 ? 12.499 -2.963 -0.375 1.00 63.62 78 LEU A N 1
ATOM 629 C CA . LEU A 1 78 ? 12.780 -2.507 -1.739 1.00 63.62 78 LEU A CA 1
ATOM 630 C C . LEU A 1 78 ? 14.158 -1.836 -1.784 1.00 63.62 78 LEU A C 1
ATOM 632 O O . LEU A 1 78 ? 14.806 -1.914 -2.849 1.00 63.62 78 LEU A O 1
#